Protein AF-A0A7Y5LSR1-F1 (afdb_mon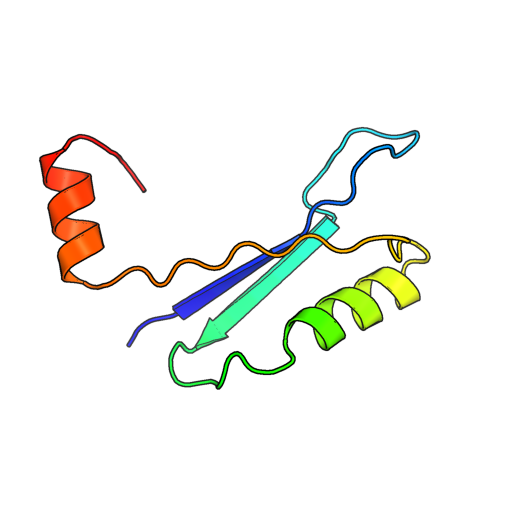omer)

Nearest PDB structures (foldseek):
  7old-assembly1_SV  TM=3.650E-01  e=3.395E+00  Thermochaetoides thermophila DSM 1495
  6gsm-assembly1_V  TM=3.683E-01  e=8.452E+00  Kluyveromyces lactis NRRL Y-1140
  6t83-assembly1_Vb  TM=3.522E-01  e=9.067E+00  Saccharomyces cerevisiae

Foldseek 3Di:
DDKDKDWDWDPPDPDDIDRPDMDIGRPPDDPPPVVVVVQVVCVVVVNRDPDDDDDDDDDDPVNCVVCVVVVNDD

pLDDT: mean 82.29, std 8.46, range [53.41, 93.38]

Radi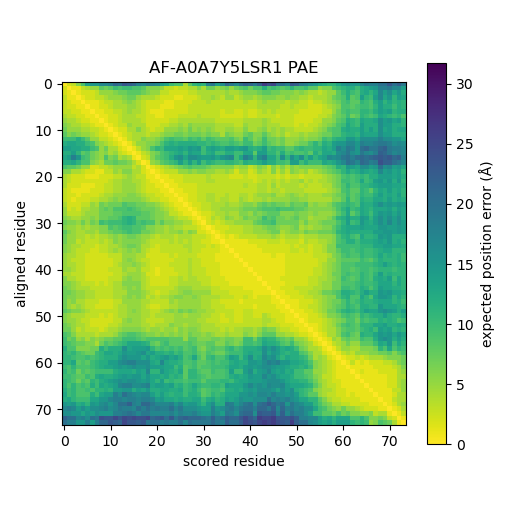us of gyration: 14.91 Å; Cα contacts (8 Å, |Δi|>4): 64; chains: 1; bounding box: 29×29×37 Å

Solvent-accessible surface area (backbone atoms only — not comparable to full-atom values): 4992 Å² total; per-residue (Å²): 137,64,68,46,74,49,76,39,67,57,77,92,56,100,55,84,78,48,80,70,45,73,49,80,44,58,53,88,56,81,69,82,69,51,67,55,58,54,47,55,55,30,43,77,71,75,59,55,70,96,72,86,87,86,85,86,84,84,85,43,76,63,53,54,55,51,34,51,75,69,71,44,85,129

Mean predicted aligned error: 7.42 Å

Secondary structure (DSSP, 8-state):
--EEEEEEE--S-SS---EEEEEEEETTS--TTHHHHHHHHHHHTT---SS---------HHHHHHHHHTT---

Structure (mmCIF, N/CA/C/O backbone):
data_AF-A0A7Y5LSR1-F1
#
_entry.id   AF-A0A7Y5LSR1-F1
#
loop_
_atom_site.group_PDB
_atom_site.id
_atom_site.type_symbol
_atom_site.label_atom_id
_atom_site.label_alt_id
_atom_site.label_comp_id
_atom_site.label_asym_id
_atom_site.label_entity_id
_atom_site.label_seq_id
_atom_site.pdbx_PDB_ins_code
_atom_site.Cartn_x
_atom_site.Cartn_y
_atom_site.Cartn_z
_atom_site.occupancy
_atom_site.B_iso_or_equiv
_atom_site.auth_seq_id
_atom_site.auth_comp_id
_atom_site.auth_asym_id
_atom_site.auth_atom_id
_atom_site.pdbx_PDB_model_num
ATOM 1 N N . MET A 1 1 ? 15.372 -5.520 -14.293 1.00 63.78 1 MET A N 1
ATOM 2 C CA . MET A 1 1 ? 14.201 -6.087 -13.591 1.00 63.78 1 MET A CA 1
ATOM 3 C C . MET A 1 1 ? 13.561 -4.966 -12.796 1.00 63.78 1 MET A C 1
ATOM 5 O O . MET A 1 1 ? 14.301 -4.245 -12.144 1.00 63.78 1 MET A O 1
ATOM 9 N N . GLY A 1 2 ? 12.252 -4.754 -12.937 1.00 74.62 2 GLY A N 1
ATOM 10 C CA . GLY A 1 2 ? 11.537 -3.700 -12.209 1.00 74.62 2 GLY A CA 1
ATOM 11 C C . GLY A 1 2 ? 11.005 -4.187 -10.862 1.00 74.62 2 GLY A C 1
ATOM 12 O O . GLY A 1 2 ? 10.982 -5.389 -10.591 1.00 74.62 2 GLY A O 1
ATOM 13 N N . TYR A 1 3 ? 10.522 -3.254 -10.056 1.00 80.50 3 TYR A N 1
ATOM 14 C CA . TYR A 1 3 ? 9.748 -3.508 -8.845 1.00 80.50 3 TYR A CA 1
ATOM 15 C C . TYR A 1 3 ? 8.474 -2.666 -8.893 1.00 80.50 3 TYR A C 1
ATOM 17 O O . TYR A 1 3 ? 8.395 -1.695 -9.645 1.00 80.50 3 TYR A O 1
ATOM 25 N N . HIS A 1 4 ? 7.486 -3.033 -8.092 1.00 81.00 4 HIS A N 1
ATOM 26 C CA . HIS A 1 4 ? 6.351 -2.174 -7.792 1.00 81.00 4 HIS A CA 1
ATOM 27 C C . HIS A 1 4 ? 6.195 -2.074 -6.276 1.00 81.00 4 HIS A C 1
ATOM 29 O O . HIS A 1 4 ? 6.539 -3.000 -5.534 1.00 81.00 4 HIS A O 1
ATOM 35 N N . VAL A 1 5 ? 5.728 -0.915 -5.824 1.00 85.00 5 VAL A N 1
ATOM 36 C CA . VAL A 1 5 ? 5.569 -0.600 -4.406 1.00 85.00 5 VAL A CA 1
ATOM 37 C C . VAL A 1 5 ? 4.097 -0.351 -4.145 1.00 85.00 5 VAL A C 1
ATOM 39 O O . VAL A 1 5 ? 3.474 0.460 -4.823 1.00 85.00 5 VAL A O 1
ATOM 42 N N . HIS A 1 6 ? 3.553 -1.042 -3.153 1.00 86.94 6 HIS A N 1
ATOM 43 C CA . HIS A 1 6 ? 2.253 -0.729 -2.588 1.00 86.94 6 HIS A CA 1
ATOM 44 C C . HIS A 1 6 ? 2.472 0.096 -1.334 1.00 86.94 6 HIS A C 1
ATOM 46 O O . HIS A 1 6 ? 3.207 -0.320 -0.440 1.00 86.94 6 HIS A O 1
ATOM 52 N N . ILE A 1 7 ? 1.824 1.250 -1.273 1.00 89.12 7 ILE A N 1
ATOM 53 C CA . ILE A 1 7 ? 1.793 2.104 -0.095 1.00 89.12 7 ILE A CA 1
ATOM 54 C C . ILE A 1 7 ? 0.327 2.277 0.274 1.00 89.12 7 ILE A C 1
ATOM 56 O O . ILE A 1 7 ? -0.501 2.553 -0.591 1.00 89.12 7 ILE A O 1
ATOM 60 N N . ALA A 1 8 ? 0.008 2.092 1.548 1.00 90.06 8 ALA A N 1
ATOM 61 C CA . ALA A 1 8 ? -1.304 2.401 2.080 1.00 90.06 8 ALA A CA 1
ATOM 62 C C . ALA A 1 8 ? -1.167 3.395 3.226 1.00 90.06 8 ALA A C 1
ATOM 64 O O . ALA A 1 8 ? -0.324 3.240 4.110 1.00 90.06 8 ALA A O 1
ATOM 65 N N . GLU A 1 9 ? -2.039 4.389 3.226 1.00 88.56 9 GLU A N 1
ATOM 66 C CA . GLU A 1 9 ? -2.311 5.236 4.375 1.00 88.56 9 GLU A CA 1
ATOM 67 C C . GLU A 1 9 ? -3.754 5.003 4.818 1.00 88.56 9 GLU A C 1
ATOM 69 O O . GLU A 1 9 ? -4.640 4.724 4.007 1.00 88.56 9 GLU A O 1
ATOM 74 N N . THR A 1 10 ? -3.998 5.078 6.124 1.00 85.50 10 THR A N 1
ATOM 75 C CA . THR A 1 10 ? -5.368 5.228 6.615 1.00 85.50 10 THR A CA 1
ATOM 76 C C . THR A 1 10 ? -5.563 6.677 7.023 1.00 85.50 10 THR A C 1
ATOM 78 O O . THR A 1 10 ? -4.695 7.263 7.669 1.00 85.50 10 THR A O 1
ATOM 81 N N . CYS A 1 11 ? -6.705 7.249 6.655 1.00 83.19 11 CYS A N 1
ATOM 82 C CA . CYS A 1 11 ? -7.046 8.635 6.960 1.00 83.19 11 CYS A CA 1
ATOM 83 C C . CYS A 1 11 ? -8.091 8.707 8.079 1.00 83.19 11 CYS A C 1
ATOM 85 O O . CYS A 1 11 ? -8.767 7.718 8.381 1.00 83.19 11 CYS A O 1
ATOM 87 N N . ARG A 1 12 ? -8.274 9.899 8.659 1.00 80.69 12 ARG A N 1
ATOM 88 C CA . ARG A 1 12 ? -9.240 10.183 9.741 1.00 80.69 12 ARG A CA 1
ATOM 89 C C . ARG A 1 12 ? -9.002 9.358 11.008 1.00 80.69 12 ARG A C 1
ATOM 91 O O . ARG A 1 12 ? -9.938 9.023 11.735 1.00 80.69 12 ARG A O 1
ATOM 98 N N . ASN A 1 13 ? -7.745 9.031 11.284 1.00 75.31 13 ASN A N 1
ATOM 99 C CA . ASN A 1 13 ? -7.372 8.418 12.550 1.00 75.31 13 ASN A CA 1
ATOM 100 C C . ASN A 1 13 ? -7.339 9.477 13.665 1.00 75.31 13 ASN A C 1
ATOM 102 O O . ASN A 1 13 ? -7.097 10.653 13.418 1.00 75.31 13 ASN A O 1
ATOM 106 N N . LEU A 1 14 ? -7.490 9.044 14.920 1.00 77.12 14 LEU A N 1
ATOM 107 C CA . LEU A 1 14 ? -7.268 9.903 16.098 1.00 77.12 14 LEU A CA 1
ATOM 108 C C . LEU A 1 14 ? -5.793 10.309 16.291 1.00 77.12 14 LEU A C 1
ATOM 110 O O . LEU A 1 14 ? -5.484 11.200 17.075 1.00 77.12 14 LEU A O 1
ATOM 114 N N . ARG A 1 15 ? -4.881 9.621 15.605 1.00 70.12 15 ARG A N 1
ATOM 115 C CA . ARG A 1 15 ? -3.427 9.824 15.621 1.00 70.12 15 ARG A CA 1
ATOM 116 C C . ARG A 1 15 ? -2.970 10.326 14.253 1.00 70.12 15 ARG A C 1
ATOM 118 O O . ARG A 1 15 ? -3.689 10.126 13.278 1.00 70.12 15 ARG A O 1
ATOM 125 N N . THR A 1 16 ? -1.777 10.915 14.190 1.00 77.62 16 THR A N 1
ATOM 126 C CA . THR A 1 16 ? -1.160 11.405 12.948 1.00 77.62 16 THR A CA 1
ATOM 127 C C . THR A 1 16 ? -1.286 10.390 11.813 1.00 77.62 16 THR A C 1
ATOM 129 O O . THR A 1 16 ? -1.053 9.195 12.014 1.00 77.62 16 THR A O 1
ATOM 132 N N . GLU A 1 17 ? -1.666 10.877 10.635 1.00 64.81 17 GLU A N 1
ATOM 133 C CA . GLU A 1 17 ? -1.745 10.077 9.416 1.00 64.81 17 GLU A CA 1
ATOM 134 C C . GLU A 1 17 ? -0.320 9.685 9.000 1.00 64.81 17 GLU A C 1
ATOM 136 O O . GLU A 1 17 ? 0.549 10.530 8.796 1.00 64.81 17 GLU A O 1
ATOM 141 N N . ILE A 1 18 ? -0.055 8.380 9.002 1.00 73.62 18 ILE A N 1
ATOM 142 C CA . ILE A 1 18 ? 1.240 7.762 8.704 1.00 73.62 18 ILE A CA 1
ATOM 143 C C . ILE A 1 18 ? 0.963 6.672 7.671 1.00 73.62 18 ILE A C 1
ATOM 145 O O . ILE A 1 18 ? -0.103 6.054 7.713 1.00 73.62 18 ILE A O 1
ATOM 149 N N . LEU A 1 19 ? 1.930 6.404 6.791 1.00 85.62 19 LEU A N 1
ATOM 150 C CA . LEU A 1 19 ? 1.941 5.203 5.955 1.00 85.62 19 LEU A CA 1
ATOM 151 C C .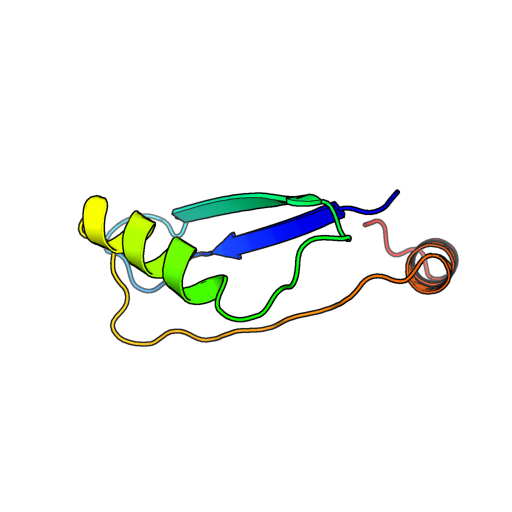 LEU A 1 19 ? 1.710 3.971 6.846 1.00 85.62 19 LEU A C 1
ATOM 153 O O . LEU A 1 19 ? 2.557 3.595 7.658 1.00 85.62 19 LEU A O 1
ATOM 157 N N . THR A 1 20 ? 0.522 3.382 6.757 1.00 86.50 20 THR A N 1
ATOM 158 C CA . THR A 1 20 ? 0.055 2.331 7.667 1.00 86.50 20 THR A CA 1
ATOM 159 C C . THR A 1 20 ? 0.436 0.940 7.200 1.00 86.50 20 THR A C 1
ATOM 161 O O . THR A 1 20 ? 0.435 0.004 8.007 1.00 86.50 20 THR A O 1
ATOM 164 N N . ASP A 1 21 ? 0.781 0.807 5.922 1.00 89.75 21 ASP A N 1
ATOM 165 C CA . ASP A 1 21 ? 1.341 -0.401 5.345 1.00 89.75 21 ASP A CA 1
ATOM 166 C C . ASP A 1 21 ? 2.187 -0.073 4.108 1.00 89.75 21 ASP A C 1
ATOM 168 O O . ASP A 1 21 ? 1.905 0.881 3.380 1.00 89.75 21 ASP A O 1
ATOM 172 N N . PHE A 1 22 ? 3.221 -0.875 3.866 1.00 90.31 22 PHE A N 1
ATOM 173 C CA . PHE A 1 22 ? 3.990 -0.828 2.629 1.00 90.31 22 PHE A CA 1
ATOM 174 C C . PHE A 1 22 ? 4.457 -2.232 2.241 1.00 90.31 22 PHE A C 1
ATOM 176 O O . PHE A 1 22 ? 4.709 -3.076 3.104 1.00 90.31 22 PHE A O 1
ATOM 183 N N . 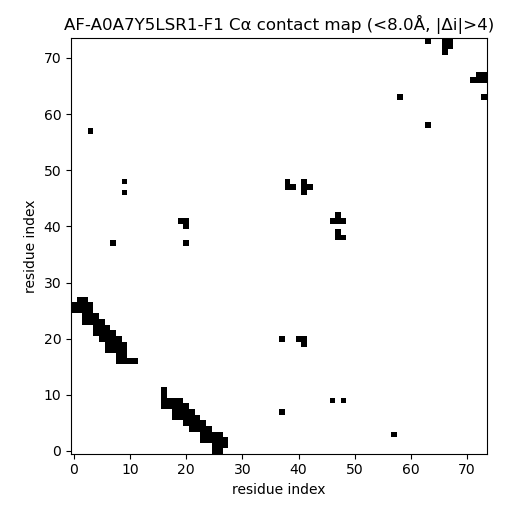GLU A 1 23 ? 4.591 -2.482 0.942 1.00 90.06 23 GLU A N 1
ATOM 184 C CA . GLU A 1 23 ? 5.102 -3.741 0.403 1.00 90.06 23 GLU A CA 1
ATOM 185 C C . GLU A 1 23 ? 5.841 -3.476 -0.912 1.00 90.06 23 GLU A C 1
ATOM 187 O O . GLU A 1 23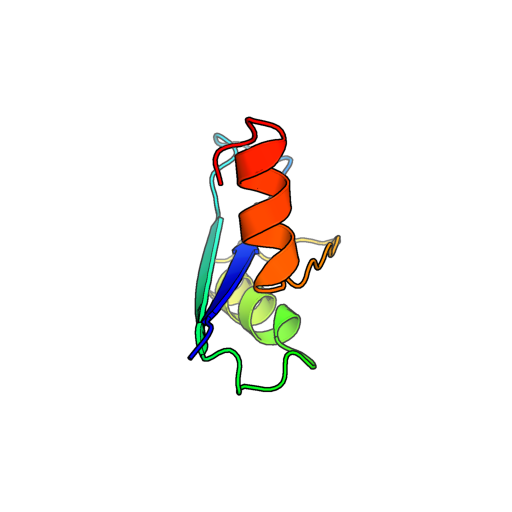 ? 5.342 -2.754 -1.774 1.00 90.06 23 GLU A O 1
ATOM 192 N N . VAL A 1 24 ? 7.030 -4.057 -1.071 1.00 87.81 24 VAL A N 1
ATOM 193 C CA . VAL A 1 24 ? 7.806 -4.000 -2.317 1.00 87.81 24 VAL A CA 1
ATOM 194 C C . VAL A 1 24 ? 7.820 -5.389 -2.920 1.00 87.81 24 VAL A C 1
ATOM 196 O O . VAL A 1 24 ? 8.170 -6.356 -2.246 1.00 87.81 24 VAL A O 1
ATOM 199 N N . LEU A 1 25 ? 7.456 -5.480 -4.191 1.00 85.69 25 LEU A N 1
ATOM 200 C CA . LEU A 1 25 ? 7.311 -6.746 -4.889 1.00 85.69 25 LEU A CA 1
ATOM 201 C C . LEU A 1 25 ? 7.988 -6.680 -6.266 1.00 85.69 25 LEU A C 1
ATOM 203 O O . LEU A 1 25 ? 8.067 -5.609 -6.881 1.00 85.69 25 LEU A O 1
ATOM 207 N N . PRO A 1 26 ? 8.473 -7.816 -6.788 1.00 85.44 26 PRO A N 1
ATOM 208 C CA . PRO A 1 26 ? 9.022 -7.886 -8.137 1.00 85.44 26 PRO A CA 1
ATOM 209 C C . PRO A 1 26 ? 7.990 -7.487 -9.205 1.00 85.44 26 PRO A C 1
ATOM 211 O O . PRO A 1 26 ? 6.830 -7.888 -9.139 1.00 85.44 26 PRO A O 1
ATOM 214 N N . ALA A 1 27 ? 8.393 -6.736 -10.236 1.00 81.50 27 ALA A N 1
ATOM 215 C CA . ALA A 1 27 ? 7.475 -6.295 -11.300 1.00 81.50 27 ALA A CA 1
ATOM 216 C C . ALA A 1 27 ? 6.899 -7.437 -12.159 1.00 81.50 27 ALA A C 1
ATOM 218 O O . ALA A 1 27 ? 5.948 -7.219 -12.898 1.00 81.50 27 ALA A O 1
ATOM 219 N N . ASN A 1 28 ? 7.462 -8.646 -12.081 1.00 82.62 28 ASN A N 1
ATOM 220 C CA . ASN A 1 28 ? 6.922 -9.830 -1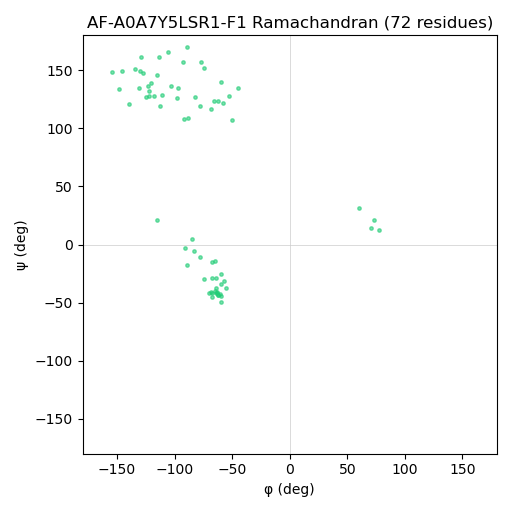2.749 1.00 82.62 28 ASN A CA 1
ATOM 221 C C . ASN A 1 28 ? 5.797 -10.521 -11.956 1.00 82.62 28 ASN A C 1
ATOM 223 O O . ASN A 1 28 ? 5.217 -11.479 -12.465 1.00 82.62 28 ASN A O 1
ATOM 227 N N . GLU A 1 29 ? 5.487 -10.081 -10.731 1.00 81.81 29 GLU A N 1
ATOM 228 C CA . GLU A 1 29 ? 4.326 -10.578 -9.990 1.00 81.81 29 GLU A CA 1
ATOM 229 C C . GLU A 1 29 ? 3.042 -9.858 -10.413 1.00 81.81 29 GLU A C 1
ATOM 231 O O . GLU A 1 29 ? 2.954 -8.633 -10.315 1.00 81.81 29 GLU A O 1
ATOM 236 N N . ASN A 1 30 ? 2.017 -10.633 -10.783 1.00 79.56 30 ASN A N 1
ATOM 237 C CA . ASN A 1 30 ? 0.671 -10.147 -11.105 1.00 79.56 30 ASN A CA 1
ATOM 238 C C . ASN A 1 30 ? 0.103 -9.274 -9.972 1.00 79.56 30 ASN A C 1
ATOM 240 O O . ASN A 1 30 ? 0.119 -9.681 -8.814 1.00 79.56 30 ASN A O 1
ATOM 244 N N . ASP A 1 31 ? -0.367 -8.075 -10.304 1.00 75.31 31 ASP A N 1
ATOM 245 C CA . ASP A 1 31 ? -0.983 -7.070 -9.430 1.00 75.31 31 ASP A CA 1
ATOM 246 C C . ASP A 1 31 ? -2.431 -7.336 -9.039 1.00 75.31 31 ASP A C 1
ATOM 248 O O . ASP A 1 31 ? -2.927 -6.722 -8.094 1.00 75.31 31 ASP A O 1
ATOM 252 N N . TYR A 1 32 ? -3.077 -8.301 -9.683 1.00 81.12 32 TYR A N 1
ATOM 253 C CA . TYR A 1 32 ? -4.439 -8.686 -9.363 1.00 81.12 32 TYR A CA 1
ATOM 254 C C . TYR A 1 32 ? -4.601 -9.118 -7.895 1.00 81.12 32 TYR A C 1
ATOM 256 O O . TYR A 1 32 ? -3.981 -10.081 -7.433 1.00 81.12 32 TYR A O 1
ATOM 264 N N . GLY A 1 33 ? -5.491 -8.437 -7.167 1.00 79.81 33 GLY A N 1
ATOM 265 C CA . GLY A 1 33 ? -5.890 -8.804 -5.808 1.00 79.81 33 GLY A CA 1
ATOM 266 C C . GLY A 1 33 ? -4.883 -8.439 -4.714 1.00 79.81 33 GLY A C 1
ATOM 267 O O . GLY A 1 33 ? -5.009 -8.931 -3.588 1.00 79.81 33 GLY A O 1
ATOM 268 N N . LYS A 1 34 ? -3.868 -7.613 -4.996 1.00 83.81 34 LYS A N 1
ATOM 269 C CA . LYS A 1 34 ? -2.862 -7.210 -3.995 1.00 83.81 34 LYS A CA 1
ATOM 270 C C . LYS A 1 34 ? -3.438 -6.326 -2.892 1.00 83.81 34 LYS A C 1
ATOM 272 O O . LYS A 1 34 ? -3.006 -6.418 -1.743 1.00 83.81 34 LYS A O 1
ATOM 277 N N . GLU A 1 35 ? -4.481 -5.562 -3.191 1.00 85.94 35 GLU A N 1
ATOM 278 C CA . GLU A 1 35 ? -5.245 -4.785 -2.220 1.00 85.94 35 GLU A CA 1
ATOM 279 C C . GLU A 1 35 ? -5.826 -5.655 -1.098 1.00 85.94 35 GLU A C 1
ATOM 281 O O . GLU A 1 35 ? -5.886 -5.234 0.058 1.00 85.94 35 GLU A O 1
ATOM 286 N N . ARG A 1 36 ? -6.166 -6.916 -1.398 1.00 89.06 36 ARG A N 1
ATOM 287 C CA . ARG A 1 36 ? -6.632 -7.869 -0.390 1.00 89.06 36 ARG A CA 1
ATOM 288 C C . ARG A 1 36 ? -5.559 -8.157 0.657 1.00 89.06 36 ARG A C 1
ATOM 290 O O . ARG A 1 36 ? -5.880 -8.207 1.841 1.00 89.06 36 ARG A O 1
ATOM 297 N N . ARG A 1 37 ? -4.294 -8.306 0.248 1.00 88.62 37 ARG A N 1
ATOM 298 C CA . ARG A 1 37 ? -3.178 -8.555 1.179 1.00 88.62 37 ARG A CA 1
ATOM 299 C C . ARG A 1 37 ? -2.975 -7.371 2.122 1.00 88.62 37 ARG A C 1
ATOM 301 O O . ARG A 1 37 ? -2.801 -7.576 3.321 1.00 88.62 37 ARG A O 1
ATOM 308 N N . VAL A 1 38 ? -3.061 -6.146 1.597 1.00 89.75 38 VAL A N 1
ATOM 309 C CA . VAL A 1 38 ? -3.013 -4.911 2.398 1.00 89.75 38 VAL A CA 1
ATOM 310 C C . VAL A 1 38 ? -4.159 -4.891 3.411 1.00 89.75 38 VAL A C 1
ATOM 312 O O . VAL A 1 38 ? -3.919 -4.711 4.605 1.00 89.75 38 VAL A O 1
ATOM 315 N N . LEU A 1 39 ? -5.396 -5.150 2.972 1.00 91.62 39 LEU A N 1
ATOM 316 C CA . LEU A 1 39 ? -6.561 -5.184 3.861 1.00 91.62 39 LEU A CA 1
ATOM 317 C C . LEU A 1 39 ? -6.427 -6.249 4.952 1.00 91.62 39 LEU A C 1
ATOM 319 O O . LEU A 1 39 ? -6.721 -5.959 6.105 1.00 91.62 39 LEU A O 1
ATOM 323 N N . GLU A 1 40 ? -5.942 -7.449 4.628 1.00 93.25 40 GLU A N 1
ATOM 324 C CA . GLU A 1 40 ? -5.711 -8.520 5.605 1.00 93.25 40 GLU A CA 1
ATOM 325 C C . GLU A 1 40 ? -4.636 -8.142 6.641 1.00 93.25 40 GLU A C 1
ATOM 327 O O . GLU A 1 40 ? -4.772 -8.466 7.823 1.00 93.25 40 GLU A O 1
ATOM 332 N N . ARG A 1 41 ? -3.572 -7.434 6.237 1.00 91.81 41 ARG A N 1
ATOM 333 C CA . ARG A 1 41 ? -2.542 -6.935 7.168 1.00 91.81 41 ARG A CA 1
ATOM 334 C C . ARG A 1 41 ? -3.063 -5.809 8.057 1.00 91.81 41 ARG A C 1
ATOM 336 O O . ARG A 1 41 ? -2.783 -5.817 9.257 1.00 91.81 41 ARG A O 1
ATOM 343 N N . LEU A 1 42 ? -3.834 -4.876 7.499 1.00 90.44 42 LEU A N 1
ATOM 344 C CA . LEU A 1 42 ? -4.471 -3.802 8.262 1.00 90.44 42 LEU A CA 1
ATOM 345 C C . LEU A 1 42 ? -5.508 -4.355 9.248 1.00 90.44 42 LEU A C 1
ATOM 347 O O . LEU A 1 42 ? -5.548 -3.919 10.397 1.00 90.44 42 LEU A O 1
ATOM 351 N N . ASP A 1 43 ? -6.285 -5.360 8.847 1.00 92.81 43 ASP A N 1
ATOM 352 C CA . ASP A 1 43 ? -7.280 -6.028 9.693 1.00 92.81 43 ASP A CA 1
ATOM 353 C C . ASP A 1 43 ? -6.637 -6.718 10.900 1.00 92.81 43 ASP A C 1
ATOM 355 O O . ASP A 1 43 ? -7.064 -6.510 12.034 1.00 92.81 43 ASP A O 1
ATOM 359 N N . LYS A 1 44 ? -5.515 -7.422 10.698 1.00 93.38 44 LYS A N 1
ATOM 360 C CA . LYS A 1 44 ? -4.726 -8.023 11.793 1.00 93.38 44 LYS A CA 1
ATOM 361 C C . LYS A 1 44 ? -4.208 -7.001 12.810 1.00 93.38 44 LYS A C 1
ATOM 363 O O . LYS A 1 44 ? -3.952 -7.367 13.954 1.00 93.38 44 LYS A O 1
ATOM 368 N N . ARG A 1 45 ? -4.037 -5.736 12.409 1.00 88.62 45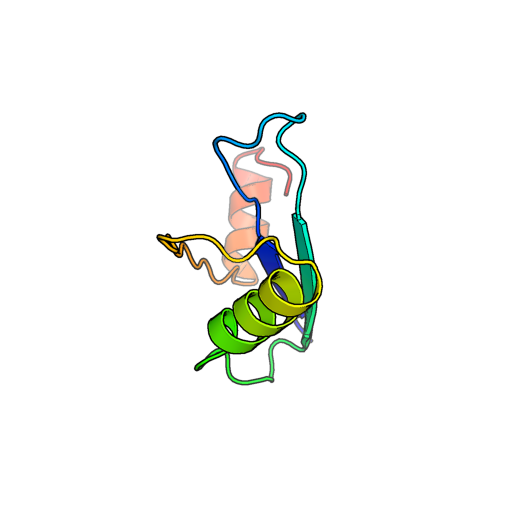 ARG A N 1
ATOM 369 C CA . ARG A 1 45 ? -3.635 -4.625 13.291 1.00 88.62 45 ARG A CA 1
ATOM 370 C C . ARG A 1 45 ? -4.834 -3.887 13.905 1.00 88.62 45 ARG A C 1
ATOM 372 O O . ARG A 1 45 ? -4.630 -2.974 14.700 1.00 88.62 45 ARG A O 1
ATOM 379 N N . GLY A 1 46 ? -6.066 -4.260 13.546 1.00 88.88 46 GLY A N 1
ATOM 380 C CA . GLY A 1 46 ? -7.289 -3.558 13.941 1.00 88.88 46 GLY A CA 1
ATOM 381 C C . GLY A 1 46 ? -7.489 -2.220 13.221 1.00 88.88 46 GLY A C 1
ATOM 382 O O . GLY A 1 46 ? -8.180 -1.348 13.738 1.00 88.88 46 GLY A O 1
ATOM 383 N N . TRP A 1 47 ? -6.850 -2.020 12.064 1.00 88.19 47 TRP A N 1
ATOM 384 C CA . TRP A 1 47 ? -6.831 -0.754 11.310 1.00 88.19 47 TRP A CA 1
ATOM 385 C C . TRP A 1 47 ? -7.513 -0.869 9.948 1.00 88.19 47 TRP A C 1
ATOM 387 O O . TRP A 1 47 ? -7.226 -0.091 9.038 1.00 88.19 47 TRP A O 1
ATOM 397 N N . ARG A 1 48 ? -8.388 -1.861 9.769 1.00 89.75 48 ARG A N 1
ATOM 398 C CA . ARG A 1 48 ? -9.089 -2.053 8.503 1.00 89.75 48 ARG A CA 1
ATOM 399 C C . ARG A 1 48 ? -9.963 -0.829 8.188 1.00 89.75 48 ARG A C 1
ATOM 401 O O . ARG A 1 48 ? -10.836 -0.496 8.991 1.00 89.75 48 ARG A O 1
ATOM 408 N N . PRO A 1 49 ? -9.775 -0.176 7.030 1.00 88.50 49 PRO A N 1
ATOM 409 C CA . PRO A 1 49 ? -10.606 0.953 6.649 1.00 88.50 49 PRO A CA 1
ATOM 410 C C . PRO A 1 49 ? -11.995 0.482 6.196 1.00 88.50 49 PRO A C 1
ATOM 412 O O . PRO A 1 49 ? -12.159 -0.616 5.661 1.00 88.50 49 PRO A O 1
ATOM 415 N N . THR A 1 50 ? -13.004 1.337 6.375 1.00 89.88 50 THR A N 1
ATOM 416 C CA . THR A 1 50 ? -14.370 1.091 5.876 1.00 89.88 50 THR A CA 1
ATOM 417 C C . THR A 1 50 ? -14.475 1.285 4.362 1.00 89.88 50 THR A C 1
ATOM 419 O O . THR A 1 50 ? -15.298 0.646 3.714 1.00 89.88 50 THR A O 1
ATOM 422 N N . VAL A 1 51 ? -13.642 2.163 3.800 1.00 89.38 51 VAL A N 1
ATOM 423 C CA . VAL A 1 51 ? -13.577 2.472 2.368 1.00 89.38 51 VAL A CA 1
ATOM 424 C C . VAL A 1 51 ? -12.121 2.395 1.931 1.00 89.38 51 VAL A C 1
ATOM 426 O O . VAL A 1 51 ? -11.247 2.924 2.614 1.00 89.38 51 VAL A O 1
ATOM 429 N N . LEU A 1 52 ? -11.872 1.748 0.795 1.00 88.62 52 LEU A N 1
ATOM 430 C CA . LEU A 1 52 ? -10.561 1.677 0.163 1.00 88.62 52 LEU A CA 1
ATOM 431 C C . LEU A 1 52 ? -10.609 2.457 -1.153 1.00 88.62 52 LEU A C 1
ATOM 433 O O . LEU A 1 52 ? -11.368 2.096 -2.050 1.00 88.62 52 LEU A O 1
ATOM 437 N N . ASN A 1 53 ? -9.787 3.497 -1.259 1.00 87.25 53 ASN A N 1
ATOM 438 C CA . ASN A 1 53 ? -9.511 4.175 -2.522 1.00 87.25 53 ASN A CA 1
ATOM 439 C C . ASN A 1 53 ? -8.201 3.616 -3.082 1.00 87.25 53 ASN A C 1
ATOM 441 O O . ASN A 1 53 ? -7.241 3.452 -2.330 1.00 87.25 53 ASN A O 1
ATOM 445 N N . VAL A 1 54 ? -8.174 3.307 -4.377 1.00 83.56 54 VAL A N 1
ATOM 446 C CA . VAL A 1 54 ? -6.998 2.744 -5.046 1.00 83.56 54 VAL A CA 1
ATOM 447 C C . VAL A 1 54 ? -6.608 3.662 -6.190 1.00 83.56 54 VAL A C 1
ATOM 449 O O . VAL A 1 54 ? -7.439 3.979 -7.037 1.00 83.56 54 VAL A O 1
ATOM 452 N N . ASP A 1 55 ? -5.340 4.050 -6.201 1.00 82.25 55 ASP A N 1
ATOM 453 C CA . ASP A 1 55 ? -4.673 4.646 -7.350 1.00 82.25 55 ASP A CA 1
ATOM 454 C C . ASP A 1 55 ? -3.486 3.750 -7.721 1.00 82.25 55 ASP A C 1
ATOM 456 O O . ASP A 1 55 ? -2.810 3.203 -6.843 1.00 82.25 55 ASP A O 1
ATOM 460 N N . ALA A 1 56 ? -3.275 3.540 -9.015 1.00 73.44 56 ALA A N 1
ATOM 461 C CA . ALA A 1 56 ? -2.253 2.643 -9.529 1.00 73.44 56 ALA A CA 1
ATOM 462 C C . ALA A 1 56 ? -1.583 3.265 -10.754 1.00 73.44 56 ALA A C 1
ATOM 464 O O . ALA A 1 56 ? -2.222 3.531 -11.771 1.00 73.44 56 ALA A O 1
ATOM 465 N N . GLY A 1 57 ? -0.266 3.447 -10.662 1.00 70.44 57 GLY A N 1
ATOM 466 C CA . GLY A 1 57 ? 0.568 3.942 -11.747 1.00 70.44 57 GLY A CA 1
ATOM 467 C C . GLY A 1 57 ? 1.710 2.977 -12.035 1.00 70.44 57 GLY A C 1
ATOM 468 O O . GLY A 1 57 ? 2.480 2.622 -11.144 1.00 70.44 57 GLY A O 1
ATOM 469 N N . TYR A 1 58 ? 1.849 2.577 -13.297 1.00 67.75 58 TYR A N 1
ATOM 470 C CA . TYR A 1 58 ? 3.014 1.834 -13.761 1.00 67.75 58 TYR A CA 1
ATOM 471 C C . TYR A 1 58 ? 4.065 2.802 -14.287 1.00 67.75 58 TYR A C 1
ATOM 473 O O . TYR A 1 58 ? 3.914 3.364 -15.372 1.00 67.75 58 TYR A O 1
ATOM 481 N N . CYS A 1 59 ? 5.157 2.972 -13.542 1.00 66.31 59 CYS A N 1
ATOM 482 C CA . CYS A 1 59 ? 6.327 3.648 -14.087 1.00 66.31 59 CYS A CA 1
ATOM 483 C C . CYS A 1 59 ? 6.924 2.793 -15.209 1.00 66.31 59 CYS A C 1
ATOM 485 O O . CYS A 1 59 ? 7.282 1.631 -15.012 1.00 66.31 59 CYS A O 1
ATOM 487 N N . THR A 1 60 ? 7.050 3.379 -16.394 1.00 72.62 60 THR A N 1
ATOM 488 C CA . THR A 1 60 ? 7.812 2.787 -17.493 1.00 72.62 60 THR A CA 1
ATOM 489 C C . THR A 1 60 ? 9.245 3.309 -17.452 1.00 72.62 60 THR A C 1
ATOM 491 O O . THR A 1 60 ? 9.505 4.386 -16.917 1.00 72.62 60 THR A O 1
ATOM 494 N N . GLY A 1 61 ? 10.190 2.572 -18.047 1.00 77.00 61 GLY A N 1
ATOM 495 C CA . GLY A 1 61 ? 11.572 3.051 -18.164 1.00 77.00 61 GLY A CA 1
ATOM 496 C C . GLY A 1 61 ? 11.659 4.413 -18.864 1.00 77.00 61 GLY A C 1
ATOM 497 O O . GLY A 1 61 ? 12.417 5.272 -18.428 1.00 77.00 61 GLY A O 1
ATOM 498 N N . GLN A 1 62 ? 10.821 4.638 -19.882 1.00 79.81 62 GLN A N 1
ATOM 499 C CA . GLN A 1 62 ? 10.722 5.934 -20.554 1.00 79.81 62 GLN A CA 1
ATOM 500 C C . GLN A 1 62 ? 10.119 7.005 -19.639 1.00 79.81 62 GLN A C 1
ATOM 502 O O . GLN A 1 62 ? 10.648 8.104 -19.574 1.00 79.81 62 GLN A O 1
ATOM 507 N N . GLY A 1 63 ? 9.085 6.670 -18.862 1.00 77.12 63 GLY A N 1
ATOM 508 C CA . GLY A 1 63 ? 8.473 7.602 -17.913 1.00 77.12 63 GLY A CA 1
ATOM 509 C C . GLY A 1 63 ? 9.451 8.118 -16.853 1.00 77.12 63 GLY A C 1
ATOM 510 O O . GLY A 1 63 ? 9.375 9.281 -16.477 1.00 77.12 63 GLY A O 1
ATOM 511 N N . ILE A 1 64 ? 10.412 7.295 -16.423 1.00 79.81 64 ILE A N 1
ATOM 512 C CA . ILE A 1 64 ? 11.486 7.719 -15.507 1.00 79.81 64 ILE A CA 1
ATOM 513 C C . ILE A 1 64 ? 12.422 8.725 -16.194 1.00 79.81 64 ILE A C 1
ATOM 515 O O . ILE A 1 64 ? 12.755 9.758 -15.614 1.00 79.81 64 ILE A O 1
ATOM 519 N N . VAL A 1 65 ? 12.828 8.445 -17.438 1.00 85.81 65 VAL A N 1
ATOM 520 C CA . VAL A 1 65 ? 13.676 9.349 -18.235 1.00 85.81 65 VAL A CA 1
ATOM 521 C C . VAL A 1 65 ? 12.964 10.682 -18.492 1.00 85.81 65 VAL A C 1
ATOM 523 O O . VAL A 1 65 ? 13.569 11.742 -18.334 1.00 85.81 65 VAL A O 1
ATOM 526 N N . ASP A 1 66 ? 11.676 10.636 -18.830 1.00 84.69 66 ASP A N 1
ATOM 527 C CA . ASP A 1 66 ? 10.855 11.816 -19.104 1.00 84.69 66 ASP A CA 1
ATOM 528 C C . ASP A 1 66 ? 10.640 12.659 -17.841 1.00 84.69 66 ASP A C 1
ATOM 530 O O . ASP A 1 66 ? 10.761 13.884 -17.896 1.00 84.69 66 ASP A O 1
ATOM 534 N N . ALA A 1 67 ? 10.387 12.023 -16.691 1.00 80.81 67 ALA A N 1
ATOM 535 C CA . ALA A 1 67 ? 10.263 12.709 -15.405 1.00 80.81 67 ALA A CA 1
ATOM 536 C C . ALA A 1 67 ? 11.555 13.459 -15.047 1.00 80.81 67 ALA A C 1
ATOM 538 O O . ALA A 1 67 ? 11.510 14.642 -14.698 1.00 80.81 67 ALA A O 1
ATOM 539 N N . GLN A 1 68 ? 12.712 12.815 -15.239 1.00 85.88 68 GLN A N 1
ATOM 540 C CA . GLN A 1 68 ? 14.009 13.448 -15.023 1.00 85.88 68 GLN A CA 1
ATOM 541 C C . GLN A 1 68 ? 14.240 14.628 -15.982 1.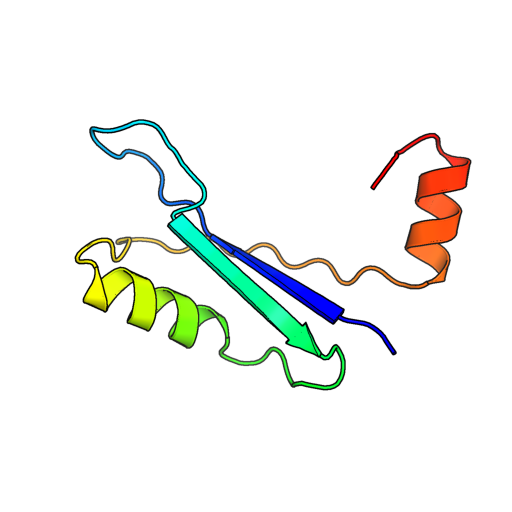00 85.88 68 GLN A C 1
ATOM 543 O O . GLN A 1 68 ? 14.717 15.680 -15.553 1.00 85.88 68 GLN A O 1
ATOM 548 N N . ALA A 1 69 ? 13.872 14.497 -17.262 1.00 86.94 69 ALA A N 1
ATOM 549 C CA . ALA A 1 69 ? 13.969 15.584 -18.241 1.00 86.94 69 ALA A CA 1
ATOM 550 C C . ALA A 1 69 ? 13.061 16.781 -17.898 1.00 86.94 69 ALA A C 1
ATOM 552 O O . ALA A 1 69 ? 13.396 17.922 -18.209 1.00 86.94 69 ALA A O 1
ATOM 553 N N . GLN A 1 70 ? 11.939 16.530 -17.220 1.00 88.19 70 GLN A N 1
ATOM 554 C CA . GLN A 1 70 ? 11.005 17.551 -16.735 1.00 88.19 70 GLN A CA 1
ATOM 555 C C . GLN A 1 70 ? 11.402 18.138 -15.369 1.00 88.19 70 GLN A C 1
ATOM 557 O O . GLN A 1 70 ? 10.659 18.940 -14.806 1.00 88.19 70 GLN A O 1
ATOM 562 N N . GLY A 1 71 ? 12.557 17.753 -14.815 1.00 86.12 71 GLY A N 1
ATOM 563 C CA . GLY A 1 71 ? 13.017 18.213 -13.502 1.00 86.12 71 GLY A CA 1
ATOM 564 C C . GLY A 1 71 ? 12.215 17.646 -12.328 1.00 86.12 71 GLY A C 1
ATOM 565 O O . GLY A 1 71 ? 12.331 18.148 -11.212 1.00 86.12 71 GLY A O 1
ATOM 566 N N . THR A 1 72 ? 11.412 16.606 -12.562 1.00 72.12 72 THR A N 1
ATOM 567 C CA . THR A 1 72 ? 10.688 15.893 -11.509 1.00 72.12 72 THR A CA 1
ATOM 568 C C . THR A 1 72 ? 11.586 14.779 -10.982 1.00 72.12 72 THR A C 1
ATOM 570 O O . THR A 1 72 ? 11.858 13.803 -11.679 1.00 72.12 72 THR A O 1
ATOM 573 N N . LEU A 1 73 ? 12.089 14.945 -9.759 1.00 55.56 73 LEU A N 1
ATOM 574 C CA . LEU A 1 73 ? 12.817 13.891 -9.055 1.00 55.56 73 LEU A CA 1
ATOM 575 C C . LEU A 1 73 ? 11.802 12.884 -8.500 1.00 55.56 73 LEU A C 1
ATOM 577 O O . LEU A 1 73 ? 10.937 13.268 -7.712 1.00 55.56 73 LEU A O 1
ATOM 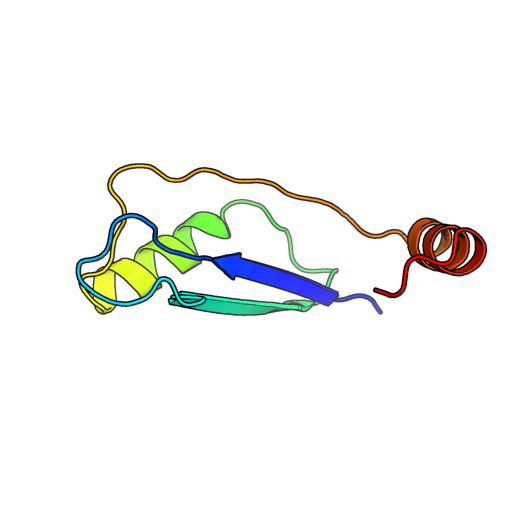581 N N . LEU A 1 74 ? 11.903 11.630 -8.950 1.00 53.41 74 LEU A N 1
ATOM 582 C CA . LEU A 1 74 ? 11.246 10.479 -8.321 1.00 53.41 74 LEU A CA 1
ATOM 583 C C . LEU A 1 74 ? 11.964 10.094 -7.024 1.00 53.41 74 LEU A C 1
ATOM 585 O O . LEU A 1 74 ? 13.218 10.121 -7.023 1.00 53.41 74 LEU A O 1
#

Sequence (74 aa):
MGYHVHIAETCRNLRTEILTDFEVLPANENDYGKERRVLERLDKRGWRPTVLNVDAGYCTGQGIVDAQAQGTLL